Protein AF-A0A563EPG6-F1 (afdb_monomer)

Organism: NCBI:txid2591470

Nearest PDB structures (foldseek):
  6cgd-assembly3_C  TM=4.574E-01  e=4.274E+00  Staphylococcus aureus
  4ork-assembly4_D  TM=3.784E-01  e=2.274E+00  Staphylococcus aureus

Radius of gyration: 18.41 Å; Cα contacts (8 Å, |Δi|>4): 331; chains: 1; bounding box: 71×32×42 Å

Solvent-accessible surface area (backbone atoms only — not comparable to full-atom values): 8732 Å² total; per-residue (Å²): 138,83,88,82,88,82,84,80,84,80,85,80,86,81,83,83,84,84,88,85,86,88,93,75,75,91,65,79,81,72,48,69,50,76,49,69,48,98,81,58,33,37,38,35,41,33,74,85,72,37,39,39,36,43,22,47,58,91,32,71,70,12,66,45,73,76,55,55,46,45,17,41,29,36,11,57,26,51,67,49,27,44,34,27,40,36,35,43,54,90,68,95,55,67,44,50,77,50,77,97,37,92,87,56,69,48,56,34,12,10,40,38,31,5,66,78,24,66,35,63,24,42,8,55,23,59,82,56,32,69,62,66,50,72,62,42,54,50,54,34,74,39,51,68,56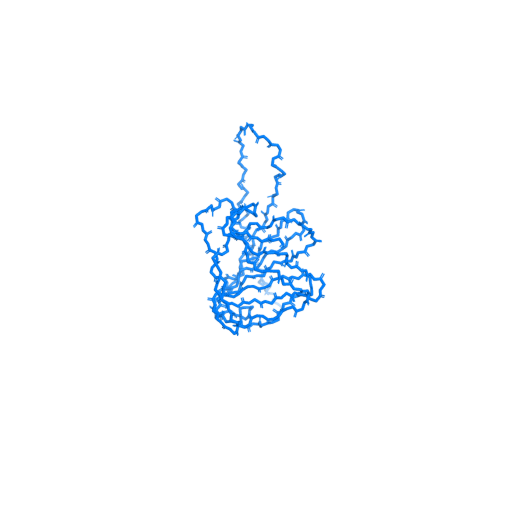,80,42,62,31,20,9,30,51

Foldseek 3Di:
DDDDDDDDDDDDDDDDDDDDDDDDDPPPPFDWDWDADPQGWIWIATPVRKIKIKHFFPDPVQVPQDAAQQKKWFALAFQSGGIIIIIRHPDPFKFFSDPPCFPDWRWGFWMFAHQNDWWCFFALGGRRDHDTDHIGDHGDTGRGDTDGGGITD

Structure (mmCIF, N/CA/C/O backbone):
data_AF-A0A563EPG6-F1
#
_entry.id   AF-A0A563EPG6-F1
#
loop_
_atom_site.group_PDB
_atom_site.id
_atom_site.type_symbol
_atom_site.label_atom_id
_atom_site.label_alt_id
_atom_site.label_comp_id
_atom_site.label_asym_id
_atom_site.label_entity_id
_atom_site.label_seq_id
_atom_site.pdbx_PDB_ins_code
_atom_site.Cartn_x
_atom_site.Cartn_y
_atom_site.Cartn_z
_atom_site.occupancy
_atom_site.B_iso_or_equiv
_atom_site.auth_seq_id
_atom_site.auth_comp_id
_atom_site.auth_asym_id
_atom_site.auth_atom_id
_atom_site.pdbx_PDB_model_num
ATOM 1 N N . MET A 1 1 ? -55.889 -7.614 -10.926 1.00 47.78 1 MET A N 1
ATOM 2 C CA . MET A 1 1 ? -54.883 -7.332 -11.982 1.00 47.78 1 MET A CA 1
ATOM 3 C C . MET A 1 1 ? -55.134 -5.902 -12.448 1.00 47.78 1 MET A C 1
ATOM 5 O O . MET A 1 1 ? -56.253 -5.679 -12.892 1.00 47.78 1 MET A O 1
ATOM 9 N N . PRO A 1 2 ? -54.252 -4.919 -12.163 1.00 37.66 2 PRO A N 1
ATOM 10 C CA . PRO A 1 2 ? -52.946 -4.697 -12.831 1.00 37.66 2 PRO A CA 1
ATOM 11 C C . PRO A 1 2 ? -51.778 -4.520 -11.819 1.00 37.66 2 PRO A C 1
ATOM 13 O O . PRO A 1 2 ? -52.006 -4.125 -10.685 1.00 37.66 2 PRO A O 1
ATOM 16 N N . LYS A 1 3 ? -50.570 -5.059 -12.063 1.00 45.62 3 LYS A N 1
ATOM 17 C CA . LYS A 1 3 ? -49.395 -4.479 -12.767 1.00 45.62 3 LYS A CA 1
ATOM 18 C C . LYS A 1 3 ? -48.937 -3.119 -12.229 1.00 45.62 3 LYS A C 1
ATOM 20 O O . LYS A 1 3 ? -49.603 -2.159 -12.560 1.00 45.62 3 LYS A O 1
ATOM 25 N N . TYR A 1 4 ? -47.761 -3.053 -11.584 1.00 37.97 4 TYR A N 1
ATOM 26 C CA . TYR A 1 4 ? -46.735 -2.021 -11.843 1.00 37.97 4 TYR A CA 1
ATOM 27 C C . TYR A 1 4 ? -45.326 -2.529 -11.480 1.00 37.97 4 TYR A C 1
ATOM 29 O O . TYR A 1 4 ? -44.947 -2.609 -10.315 1.00 37.97 4 TYR A O 1
ATOM 37 N N . LEU A 1 5 ? -44.563 -2.869 -12.526 1.00 40.38 5 LEU A N 1
ATOM 38 C CA . LEU A 1 5 ? -43.099 -2.905 -12.540 1.00 40.38 5 LEU A CA 1
ATOM 39 C C . LEU A 1 5 ? -42.580 -1.489 -12.235 1.00 40.38 5 LEU A C 1
ATOM 41 O O . LEU A 1 5 ? -42.985 -0.542 -12.909 1.00 40.38 5 LEU A O 1
ATOM 45 N N . ARG A 1 6 ? -41.642 -1.344 -11.297 1.00 38.69 6 ARG A N 1
ATOM 46 C CA . ARG A 1 6 ? -40.772 -0.162 -11.226 1.00 38.69 6 ARG A CA 1
ATOM 47 C C . ARG A 1 6 ? -39.399 -0.545 -11.765 1.00 38.69 6 ARG A C 1
ATOM 49 O O . ARG A 1 6 ? -38.627 -1.208 -11.083 1.00 38.69 6 ARG A O 1
ATOM 56 N N . ALA A 1 7 ? -39.132 -0.144 -13.003 1.00 38.00 7 ALA A N 1
ATOM 57 C CA . ALA A 1 7 ? -37.790 -0.111 -13.561 1.00 38.00 7 ALA A CA 1
ATOM 58 C C . ALA A 1 7 ? -37.061 1.111 -12.984 1.00 38.00 7 ALA A C 1
ATOM 60 O O . ALA A 1 7 ? -37.538 2.237 -13.121 1.00 38.00 7 ALA A O 1
ATOM 61 N N . VAL A 1 8 ? -35.927 0.887 -12.322 1.00 37.34 8 VAL A N 1
ATOM 62 C CA . VAL A 1 8 ? -34.999 1.949 -11.923 1.00 37.34 8 VAL A CA 1
ATOM 63 C C . VAL A 1 8 ? -33.950 2.053 -13.025 1.00 37.34 8 VAL A C 1
ATOM 65 O O . VAL A 1 8 ? -33.129 1.157 -13.200 1.00 37.34 8 VAL A O 1
ATOM 68 N N . LEU A 1 9 ? -34.025 3.131 -13.803 1.00 35.94 9 LEU A N 1
ATOM 69 C CA . LEU A 1 9 ? -32.980 3.549 -14.734 1.00 35.94 9 LEU A CA 1
ATOM 70 C C . LEU A 1 9 ? -31.807 4.109 -13.920 1.00 35.94 9 LEU A C 1
ATOM 72 O O . LEU A 1 9 ? -31.941 5.156 -13.292 1.00 35.94 9 LEU A O 1
ATOM 76 N N . VAL A 1 10 ? -30.663 3.426 -13.944 1.00 37.31 10 VAL A N 1
ATOM 77 C CA . VAL A 1 10 ? -29.384 3.988 -13.492 1.00 37.31 10 VAL A CA 1
ATOM 78 C C . VAL A 1 10 ? -28.635 4.445 -14.738 1.00 37.31 10 VAL A C 1
ATOM 80 O O . VAL A 1 10 ? -28.144 3.630 -15.514 1.00 37.31 10 VAL A O 1
ATOM 83 N N . ALA A 1 11 ? -28.595 5.757 -14.959 1.00 36.28 11 ALA A N 1
ATOM 84 C CA . ALA A 1 11 ? -27.756 6.364 -15.982 1.00 36.28 11 ALA A CA 1
ATOM 85 C C . ALA A 1 11 ? -26.328 6.490 -15.428 1.00 36.28 11 ALA A C 1
ATOM 87 O O . ALA A 1 11 ? -26.071 7.320 -14.559 1.00 36.28 11 ALA A O 1
ATOM 88 N N . ALA A 1 12 ? -25.407 5.654 -15.907 1.00 38.97 12 ALA A N 1
ATOM 89 C CA . ALA A 1 12 ? -23.980 5.820 -15.658 1.00 38.97 12 ALA A CA 1
ATOM 90 C C . ALA A 1 12 ? -23.407 6.791 -16.701 1.00 38.97 12 ALA A C 1
ATOM 92 O O . ALA A 1 12 ? -23.413 6.505 -17.898 1.00 38.97 12 ALA A O 1
ATOM 93 N N . ALA A 1 13 ? -22.940 7.956 -16.254 1.00 34.34 13 ALA A N 1
ATOM 94 C CA . ALA A 1 13 ? -22.193 8.877 -17.099 1.00 34.34 13 ALA A CA 1
ATOM 95 C C . ALA A 1 13 ? -20.749 8.367 -17.229 1.00 34.34 13 ALA A C 1
ATOM 97 O O . ALA A 1 13 ? -19.972 8.437 -16.280 1.00 34.34 13 ALA A O 1
ATOM 98 N N . VAL A 1 14 ? -20.401 7.836 -18.401 1.00 36.84 14 VAL A N 1
ATOM 99 C CA . VAL A 1 14 ? -19.028 7.449 -18.747 1.00 36.84 14 VAL A CA 1
ATOM 100 C C . VAL A 1 14 ? -18.310 8.694 -19.267 1.00 36.84 14 VAL A C 1
ATOM 102 O O . VAL A 1 14 ? -18.569 9.148 -20.380 1.00 36.84 14 VAL A O 1
ATOM 105 N N . ALA A 1 15 ? -17.426 9.278 -18.460 1.00 34.44 15 ALA A N 1
ATOM 106 C CA . ALA A 1 15 ? -16.558 10.365 -18.903 1.00 34.44 15 ALA A CA 1
ATOM 107 C C . ALA A 1 15 ? -15.269 9.775 -19.499 1.00 34.44 15 ALA A C 1
ATOM 109 O O . ALA A 1 15 ? -14.346 9.417 -18.773 1.00 34.44 15 ALA A O 1
ATOM 110 N N . VAL A 1 16 ? -15.212 9.659 -20.829 1.00 36.72 16 VAL A N 1
ATOM 111 C CA . VAL A 1 16 ? -13.997 9.266 -21.559 1.00 36.72 16 VAL A CA 1
ATOM 112 C C . VAL A 1 16 ? -13.159 10.519 -21.811 1.00 36.72 16 VAL A C 1
ATOM 114 O O . VAL A 1 16 ? -13.518 11.352 -22.640 1.00 36.72 16 VAL A O 1
ATOM 117 N N . ALA A 1 17 ? -12.044 10.670 -21.100 1.00 38.00 17 ALA A N 1
ATOM 118 C CA . ALA A 1 17 ? -11.078 11.733 -21.364 1.00 38.00 17 ALA A CA 1
ATOM 119 C C . ALA A 1 17 ? -9.975 11.216 -22.303 1.00 38.00 17 ALA A C 1
ATOM 121 O O . ALA A 1 17 ? -9.067 10.506 -21.878 1.00 38.00 17 ALA A O 1
ATOM 122 N N . THR A 1 18 ? -10.042 11.569 -23.589 1.00 40.66 18 THR A N 1
ATOM 123 C CA . THR A 1 18 ? -8.949 11.349 -24.552 1.00 40.66 18 THR A CA 1
ATOM 124 C C . THR A 1 18 ? -7.977 12.525 -24.518 1.00 40.66 18 THR A C 1
ATOM 126 O O . THR A 1 18 ? -8.350 13.641 -24.878 1.00 40.66 18 THR A O 1
ATOM 129 N N . ILE A 1 19 ? -6.726 12.284 -24.121 1.00 51.72 19 ILE A N 1
ATOM 130 C CA . ILE A 1 19 ? -5.639 13.267 -24.216 1.00 51.72 19 ILE A CA 1
ATOM 131 C C . ILE A 1 19 ? -4.827 12.956 -25.478 1.00 51.72 19 ILE A C 1
ATOM 133 O O . ILE A 1 19 ? -4.198 11.905 -25.571 1.00 51.72 19 ILE A O 1
ATOM 137 N N . THR A 1 20 ? -4.828 13.871 -26.448 1.00 50.78 20 THR A N 1
ATOM 138 C CA . THR A 1 20 ? -3.954 13.826 -27.631 1.00 50.78 20 THR A CA 1
ATOM 139 C C . THR A 1 20 ? -2.922 14.946 -27.568 1.00 50.78 20 THR A C 1
ATOM 141 O O . THR A 1 20 ? -3.307 16.115 -27.556 1.00 50.78 20 THR A O 1
ATOM 144 N N . GLY A 1 21 ? -1.626 14.609 -27.613 1.00 36.94 21 GLY A N 1
ATOM 145 C CA . GLY A 1 21 ? -0.589 15.572 -27.999 1.00 36.94 21 GLY A CA 1
ATOM 146 C C . GLY A 1 21 ? 0.843 15.302 -27.517 1.00 36.94 21 GLY A C 1
ATOM 147 O O . GLY A 1 21 ? 1.135 15.469 -26.342 1.00 36.94 21 GLY A O 1
ATOM 148 N N . ALA A 1 22 ? 1.720 15.063 -28.502 1.00 34.06 22 ALA A N 1
ATOM 149 C CA . ALA A 1 22 ? 3.178 15.269 -28.548 1.00 34.06 22 ALA A CA 1
ATOM 150 C C . ALA A 1 22 ? 4.141 14.178 -28.015 1.00 34.06 22 ALA A C 1
ATOM 152 O O . ALA A 1 22 ? 4.004 13.607 -26.941 1.00 34.06 22 ALA A O 1
ATOM 153 N N . THR A 1 23 ? 5.145 13.917 -28.856 1.00 55.25 23 THR A N 1
ATOM 154 C CA . THR A 1 23 ? 6.106 12.808 -28.900 1.00 55.25 23 THR A CA 1
ATOM 155 C C . THR A 1 23 ? 7.280 12.927 -27.919 1.00 55.25 23 THR A C 1
ATOM 157 O O . THR A 1 23 ? 8.024 13.901 -28.005 1.00 55.25 23 THR A O 1
ATOM 160 N N . ALA A 1 24 ? 7.529 11.893 -27.102 1.00 36.25 24 ALA A N 1
ATOM 161 C CA . ALA A 1 24 ? 8.847 11.515 -26.562 1.00 36.25 24 ALA A CA 1
ATOM 162 C C . ALA A 1 24 ? 8.752 10.165 -25.820 1.00 36.25 24 ALA A C 1
ATOM 164 O O . ALA A 1 24 ? 8.016 10.079 -24.846 1.00 36.25 24 ALA A O 1
ATOM 165 N N . ALA A 1 25 ? 9.531 9.166 -26.267 1.00 36.41 25 ALA A N 1
ATOM 166 C CA . ALA A 1 25 ? 9.600 7.781 -25.773 1.00 36.41 25 ALA A CA 1
ATOM 167 C C . ALA A 1 25 ? 8.252 7.027 -25.776 1.00 36.41 25 ALA A C 1
ATOM 169 O O . ALA A 1 25 ? 7.229 7.535 -25.335 1.00 36.41 25 ALA A O 1
ATOM 170 N N . GLN A 1 26 ? 8.233 5.785 -26.265 1.00 34.94 26 GLN A N 1
ATOM 171 C CA . GLN A 1 26 ? 7.112 4.877 -26.003 1.00 34.94 26 GLN A CA 1
ATOM 172 C C . GLN A 1 26 ? 7.097 4.574 -24.498 1.00 34.94 26 GLN A C 1
ATOM 174 O O . GLN A 1 26 ? 7.646 3.579 -24.040 1.00 34.94 26 GLN A O 1
ATOM 179 N N . ALA A 1 27 ? 6.526 5.483 -23.710 1.00 40.56 27 ALA A N 1
ATOM 180 C CA . ALA A 1 27 ? 5.882 5.099 -22.477 1.00 40.56 27 ALA A CA 1
ATOM 181 C C . ALA A 1 27 ? 4.721 4.219 -22.924 1.00 40.56 27 ALA A C 1
ATOM 183 O O . ALA A 1 27 ? 3.830 4.697 -23.628 1.00 40.56 27 ALA A O 1
ATOM 184 N N . ASP A 1 28 ? 4.793 2.932 -22.600 1.00 42.53 28 ASP A N 1
ATOM 185 C CA . ASP A 1 28 ? 3.645 2.046 -22.709 1.00 42.53 28 ASP A CA 1
ATOM 186 C C . ASP A 1 28 ? 2.470 2.787 -22.069 1.00 42.53 28 ASP A C 1
ATOM 188 O O . ASP A 1 28 ? 2.520 3.149 -20.887 1.00 42.53 28 ASP A O 1
ATOM 192 N N . VAL A 1 29 ? 1.477 3.158 -22.878 1.00 51.22 29 VAL A N 1
ATOM 193 C CA . VAL A 1 29 ? 0.331 3.915 -22.383 1.00 51.22 29 VAL A CA 1
ATOM 194 C C . VAL A 1 29 ? -0.510 2.911 -21.621 1.00 51.22 29 VAL A C 1
ATOM 196 O O . VAL A 1 29 ? -1.418 2.295 -22.173 1.00 51.22 29 VAL A O 1
ATOM 199 N N . VAL A 1 30 ? -0.175 2.717 -20.348 1.00 63.97 30 VAL A N 1
ATOM 200 C CA . VAL A 1 30 ? -0.992 1.921 -19.444 1.00 63.97 30 VAL A CA 1
ATOM 201 C C . VAL A 1 30 ? -2.271 2.712 -19.216 1.00 63.97 30 VAL A C 1
ATOM 203 O O . VAL A 1 30 ? -2.328 3.631 -18.399 1.00 63.97 30 VAL A O 1
ATOM 206 N N . THR A 1 31 ? -3.299 2.387 -19.992 1.00 77.81 31 THR A N 1
ATOM 207 C CA . THR A 1 31 ? -4.653 2.873 -19.742 1.00 77.81 31 THR A CA 1
ATOM 208 C C . THR A 1 31 ? -5.183 2.238 -18.463 1.00 77.81 31 THR A C 1
ATOM 210 O O . THR A 1 31 ? -4.791 1.125 -18.095 1.00 77.81 31 THR A O 1
ATOM 213 N N . SER A 1 32 ? -6.059 2.959 -17.772 1.00 85.44 32 SER A N 1
ATOM 214 C CA . SER A 1 32 ? -6.650 2.518 -16.515 1.00 85.44 32 SER A CA 1
ATOM 215 C C . SER A 1 32 ? -8.103 2.946 -16.418 1.00 85.44 32 SER A C 1
ATOM 217 O O . SER A 1 32 ? -8.447 4.057 -16.824 1.00 85.44 32 SER A O 1
ATOM 219 N N . GLU A 1 33 ? -8.925 2.099 -15.818 1.00 90.19 33 GLU A N 1
ATOM 220 C CA . GLU A 1 33 ? -10.317 2.377 -15.488 1.00 90.19 33 GLU A CA 1
ATOM 221 C C . GLU A 1 33 ? -10.478 2.368 -13.969 1.00 90.19 33 GLU A C 1
ATOM 223 O O . GLU A 1 33 ? -10.033 1.429 -13.307 1.00 90.19 33 GLU A O 1
ATOM 228 N N . SER A 1 34 ? -11.102 3.409 -13.415 1.00 92.69 34 SER A N 1
ATOM 229 C CA . SER A 1 34 ? -11.343 3.527 -11.977 1.00 92.69 34 SER A CA 1
ATOM 230 C C . SER A 1 34 ? -12.835 3.524 -11.671 1.00 92.69 34 SER A C 1
ATOM 232 O O . SER A 1 34 ? -13.607 4.257 -12.287 1.00 92.69 34 SER A O 1
ATOM 234 N N . VAL A 1 35 ? -13.225 2.745 -10.666 1.00 95.00 35 VAL A N 1
ATOM 235 C CA . VAL A 1 35 ? -14.579 2.706 -10.110 1.00 95.00 35 VAL A CA 1
ATOM 236 C C . VAL A 1 35 ? -14.501 3.034 -8.625 1.00 95.00 35 VAL A C 1
ATOM 238 O O . VAL A 1 35 ? -13.679 2.468 -7.906 1.00 95.00 35 VAL A O 1
ATOM 241 N N . THR A 1 36 ? -15.378 3.921 -8.159 1.00 95.69 36 THR A N 1
ATOM 242 C CA . THR A 1 36 ? -15.525 4.232 -6.734 1.00 95.69 36 THR A CA 1
ATOM 243 C C . THR A 1 36 ? -16.809 3.602 -6.215 1.00 95.69 36 THR A C 1
ATOM 245 O O . THR A 1 36 ? -17.887 3.847 -6.761 1.00 95.69 36 THR A O 1
ATOM 248 N N . THR A 1 37 ? -16.709 2.774 -5.177 1.00 94.81 37 THR A N 1
ATOM 249 C CA . THR A 1 37 ? -17.881 2.167 -4.532 1.00 94.81 37 THR A CA 1
ATOM 250 C C . THR A 1 37 ? -18.668 3.210 -3.732 1.00 94.81 37 THR A C 1
ATOM 252 O O . THR A 1 37 ? -18.178 4.304 -3.451 1.00 94.81 37 THR A O 1
ATOM 255 N N . ALA A 1 38 ? -19.887 2.865 -3.308 1.00 90.94 38 ALA A N 1
ATOM 256 C CA . ALA A 1 38 ? -20.684 3.727 -2.429 1.00 90.94 38 ALA A CA 1
ATOM 257 C C . ALA A 1 38 ? -19.996 4.015 -1.077 1.00 90.94 38 ALA A C 1
ATOM 259 O O . ALA A 1 38 ? -20.265 5.040 -0.458 1.00 90.94 38 ALA A O 1
ATOM 260 N N . GLU A 1 39 ? -19.090 3.134 -0.644 1.00 91.38 39 GLU A N 1
ATOM 261 C CA . GLU A 1 39 ? -18.309 3.270 0.592 1.00 91.38 39 GLU A CA 1
ATOM 262 C C . GLU A 1 39 ? 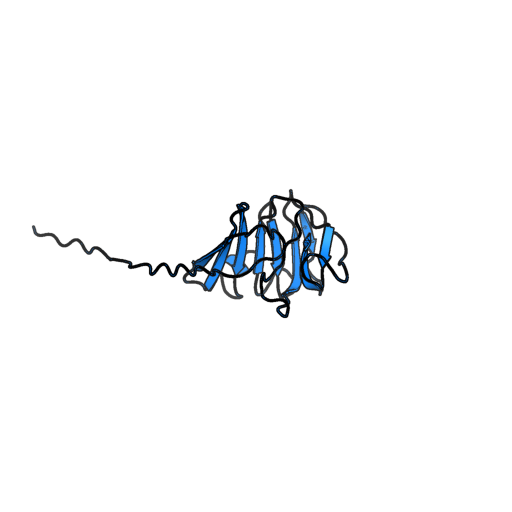-17.021 4.092 0.399 1.00 91.38 39 GLU A C 1
ATOM 264 O O . GLU A 1 39 ? -16.277 4.322 1.348 1.00 91.38 39 GLU A O 1
ATOM 269 N N . GLY A 1 40 ? -16.747 4.559 -0.825 1.00 93.69 40 GLY A N 1
ATOM 270 C CA . GLY A 1 40 ? -15.573 5.375 -1.137 1.00 93.69 40 GLY A CA 1
ATOM 271 C C . GLY A 1 40 ? -14.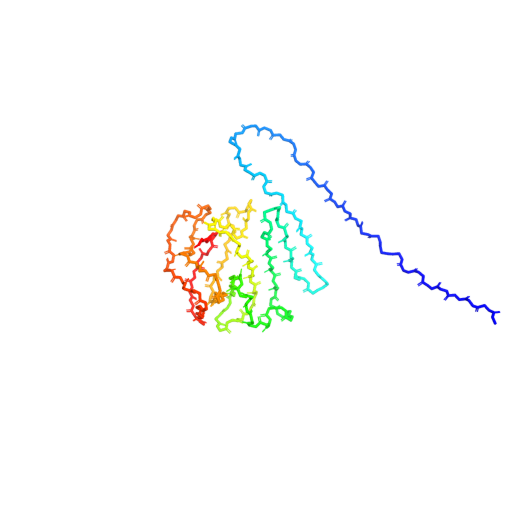306 4.578 -1.449 1.00 93.69 40 GLY A C 1
ATOM 272 O O . GLY A 1 40 ? -13.238 5.177 -1.565 1.00 93.69 40 GLY A O 1
ATOM 273 N N . VAL A 1 41 ? -14.401 3.254 -1.615 1.00 95.94 41 VAL A N 1
ATOM 274 C CA . VAL A 1 41 ? -13.277 2.425 -2.071 1.00 95.94 41 VAL A CA 1
ATOM 275 C C . VAL A 1 41 ? -13.039 2.682 -3.551 1.00 95.94 41 VAL A C 1
ATOM 277 O O . VAL A 1 41 ? -13.948 2.510 -4.363 1.00 95.94 41 VAL A O 1
ATOM 280 N N . VAL A 1 42 ? -11.818 3.070 -3.908 1.00 96.38 42 VAL A N 1
ATOM 281 C CA . VAL A 1 42 ? -11.415 3.303 -5.297 1.00 96.38 42 VAL A CA 1
ATOM 282 C C . VAL A 1 42 ? -10.703 2.063 -5.812 1.00 96.38 42 VAL A C 1
ATOM 284 O O . VAL A 1 42 ? -9.636 1.703 -5.317 1.00 96.38 42 VAL A O 1
ATOM 287 N N . VAL A 1 43 ? -11.276 1.417 -6.820 1.00 95.19 43 VAL A N 1
ATOM 288 C CA . VAL A 1 43 ? -10.680 0.274 -7.514 1.00 95.19 43 VAL A CA 1
ATOM 289 C C . VAL A 1 43 ? -10.209 0.746 -8.877 1.00 95.19 43 VAL A C 1
ATOM 291 O O . VAL A 1 43 ? -11.022 1.229 -9.658 1.00 95.19 43 VAL A O 1
ATOM 294 N N . THR A 1 44 ? -8.920 0.605 -9.174 1.00 93.06 44 THR A N 1
ATOM 295 C CA . THR A 1 44 ? -8.371 0.932 -10.496 1.00 93.06 44 THR A CA 1
ATOM 296 C C . THR A 1 44 ? -7.839 -0.323 -11.160 1.00 93.06 44 THR A C 1
ATOM 298 O O . THR A 1 44 ? -6.979 -1.000 -10.603 1.00 93.06 44 THR A O 1
ATOM 301 N N . THR A 1 45 ? -8.346 -0.624 -12.351 1.00 92.12 45 THR A N 1
ATOM 302 C CA . THR A 1 45 ? -7.875 -1.727 -13.191 1.00 92.12 45 THR A CA 1
ATOM 303 C C . THR A 1 45 ? -7.048 -1.154 -14.324 1.00 92.12 45 THR A C 1
ATOM 305 O O . THR A 1 45 ? -7.505 -0.278 -15.056 1.00 92.12 45 THR A O 1
ATOM 308 N N . TYR A 1 46 ? -5.826 -1.639 -14.459 1.00 88.75 46 TYR A N 1
ATOM 309 C CA . TYR A 1 46 ? -4.884 -1.212 -15.479 1.00 88.75 46 TYR A CA 1
ATOM 310 C C . TYR A 1 46 ? -4.898 -2.205 -16.641 1.00 88.75 46 TYR A C 1
ATOM 312 O O . TYR A 1 46 ? -5.178 -3.390 -16.467 1.00 88.75 46 TYR A O 1
ATOM 320 N N . SER A 1 47 ? -4.581 -1.726 -17.840 1.00 87.88 47 SER A N 1
ATOM 321 C CA . SER A 1 47 ? -4.551 -2.534 -19.072 1.00 87.88 47 SER A CA 1
ATOM 322 C C . SER A 1 47 ? -3.592 -3.726 -19.022 1.00 87.88 47 SER A C 1
ATOM 324 O O . SER A 1 47 ? -3.802 -4.701 -19.736 1.00 87.88 47 SER A O 1
ATOM 326 N N . ASN A 1 48 ? -2.582 -3.687 -18.151 1.00 84.12 48 ASN A N 1
ATOM 327 C CA . ASN A 1 48 ? -1.680 -4.809 -17.886 1.00 84.12 48 ASN A CA 1
ATOM 328 C C . ASN A 1 48 ? -2.247 -5.839 -16.884 1.00 84.12 48 ASN A C 1
ATOM 330 O O . ASN A 1 48 ? -1.536 -6.746 -16.470 1.00 84.12 48 ASN A O 1
ATOM 334 N N . GLY A 1 49 ? -3.509 -5.703 -16.467 1.00 87.31 49 GLY A N 1
ATOM 335 C CA . GLY A 1 49 ? -4.177 -6.618 -15.541 1.00 87.31 49 GLY A CA 1
ATOM 336 C C . GLY A 1 49 ? -3.908 -6.342 -14.060 1.00 87.31 49 GLY A C 1
ATOM 337 O O . GLY A 1 49 ? -4.514 -6.995 -13.210 1.00 87.31 49 GLY A O 1
ATOM 338 N N . VAL A 1 50 ? -3.055 -5.366 -13.726 1.00 89.25 50 VAL A N 1
ATOM 339 C CA . VAL A 1 50 ? -2.882 -4.923 -12.338 1.00 89.25 50 VAL A CA 1
ATOM 340 C C . VAL A 1 50 ? -4.174 -4.273 -11.851 1.00 89.25 50 VAL A C 1
ATOM 342 O O . VAL A 1 50 ? -4.799 -3.480 -12.551 1.00 89.25 50 VAL A O 1
ATOM 345 N N . VAL A 1 51 ? -4.561 -4.589 -10.622 1.00 92.31 51 VAL A N 1
ATOM 346 C CA . VAL A 1 51 ? -5.675 -3.981 -9.908 1.00 92.31 51 VAL A CA 1
ATOM 347 C C . VAL A 1 51 ? -5.137 -3.340 -8.641 1.00 92.31 51 VAL A C 1
ATOM 349 O O . VAL A 1 51 ? -4.493 -4.000 -7.823 1.00 92.31 51 VAL A O 1
ATOM 352 N N . THR A 1 52 ? -5.428 -2.057 -8.454 1.00 94.00 52 THR A N 1
ATOM 353 C CA . THR A 1 52 ? -5.211 -1.367 -7.183 1.00 94.00 52 THR A CA 1
ATOM 354 C C . THR A 1 52 ? -6.533 -1.099 -6.488 1.00 94.00 52 THR A C 1
ATOM 356 O O . THR A 1 52 ? -7.570 -0.914 -7.128 1.00 94.00 52 THR A O 1
ATOM 359 N N . ARG A 1 53 ? -6.504 -1.101 -5.158 1.00 96.19 53 ARG A N 1
ATOM 360 C CA . ARG A 1 53 ? -7.647 -0.779 -4.304 1.00 96.19 53 ARG A CA 1
ATOM 361 C C . ARG A 1 53 ? -7.196 0.167 -3.204 1.00 96.19 53 ARG A C 1
ATOM 363 O O . ARG A 1 53 ? -6.328 -0.187 -2.410 1.00 96.19 53 ARG A O 1
ATOM 370 N N . GLU A 1 54 ? -7.787 1.350 -3.154 1.00 96.50 54 GLU A N 1
ATOM 371 C CA . GLU A 1 54 ? -7.630 2.310 -2.060 1.00 96.50 54 GLU A CA 1
ATOM 372 C C . GLU A 1 54 ? -8.921 2.329 -1.246 1.00 96.50 54 GLU A C 1
ATOM 374 O O . GLU A 1 54 ? -9.951 2.803 -1.721 1.00 96.50 54 GLU A O 1
ATOM 379 N N . ALA A 1 55 ? -8.868 1.790 -0.030 1.00 97.75 55 ALA A N 1
ATOM 380 C CA . ALA A 1 55 ? -9.991 1.756 0.893 1.00 97.75 55 ALA A CA 1
ATOM 381 C C . ALA A 1 55 ? -9.740 2.743 2.045 1.00 97.75 55 ALA A C 1
ATOM 383 O O . ALA A 1 55 ? -8.749 2.582 2.769 1.00 97.75 55 ALA A O 1
ATOM 384 N N . PRO A 1 56 ? -10.592 3.769 2.225 1.00 97.88 56 PRO A N 1
ATOM 385 C CA . PRO A 1 56 ? -10.435 4.721 3.316 1.00 97.88 56 PRO A CA 1
ATOM 386 C C . PRO A 1 56 ? -10.731 4.076 4.673 1.00 97.88 56 PRO A C 1
ATOM 388 O O . PRO A 1 56 ? -11.515 3.126 4.779 1.00 97.88 56 PRO A O 1
ATOM 391 N N . GLU A 1 57 ? -10.109 4.607 5.725 1.00 97.06 57 GLU A N 1
ATOM 392 C CA . GLU A 1 57 ? -10.402 4.225 7.107 1.00 97.06 57 GLU A CA 1
ATOM 393 C C . GLU A 1 57 ? -11.911 4.284 7.402 1.00 97.06 57 GLU A C 1
ATOM 395 O O . GLU A 1 57 ? -12.600 5.234 7.036 1.00 97.06 57 GLU A O 1
ATOM 400 N N . GLY A 1 58 ? -12.422 3.250 8.078 1.00 95.69 58 GLY A N 1
ATOM 401 C CA . GLY A 1 58 ? -13.844 3.108 8.411 1.00 95.69 58 GLY A CA 1
ATOM 402 C C . GLY A 1 58 ? -14.647 2.228 7.448 1.00 95.69 58 GLY A C 1
ATOM 403 O O . GLY A 1 58 ? -15.763 1.847 7.791 1.00 95.69 58 GLY A O 1
ATOM 404 N N . THR A 1 59 ? -14.085 1.852 6.295 1.00 97.50 59 THR A N 1
ATOM 405 C CA . THR A 1 59 ? -14.700 0.880 5.367 1.00 97.50 59 THR A CA 1
ATOM 406 C C . THR A 1 59 ? -14.446 -0.567 5.784 1.00 97.50 59 THR A C 1
ATOM 408 O O . THR A 1 59 ? -13.488 -0.863 6.513 1.00 97.50 59 THR A O 1
ATOM 411 N N . ALA A 1 60 ? -15.281 -1.489 5.295 1.00 96.12 60 ALA A N 1
ATOM 412 C CA . ALA A 1 60 ? -15.087 -2.919 5.521 1.00 96.12 60 ALA A CA 1
ATOM 413 C C . ALA A 1 60 ? -13.764 -3.411 4.909 1.00 96.12 60 ALA A C 1
ATOM 415 O O . ALA A 1 60 ? -13.026 -4.152 5.562 1.00 96.12 60 ALA A O 1
ATOM 416 N N . GLU A 1 61 ? -13.406 -2.948 3.706 1.00 95.06 61 GLU A N 1
ATOM 417 C CA . GLU A 1 61 ? -12.137 -3.300 3.062 1.00 95.06 61 GLU A CA 1
ATOM 418 C C . GLU A 1 61 ? -10.909 -2.813 3.840 1.00 95.06 61 GLU A C 1
ATOM 420 O O . GLU A 1 61 ? -9.911 -3.534 3.904 1.00 95.06 61 GLU A O 1
ATOM 425 N N . ALA A 1 62 ? -10.956 -1.618 4.441 1.00 96.25 62 ALA A N 1
ATOM 426 C CA . ALA A 1 62 ? -9.853 -1.117 5.262 1.00 96.25 62 ALA A CA 1
ATOM 427 C C . ALA A 1 62 ? -9.715 -1.887 6.587 1.00 96.25 62 ALA A C 1
ATOM 429 O O . ALA A 1 62 ? -8.593 -2.127 7.044 1.00 96.25 62 ALA A O 1
ATOM 430 N N . ALA A 1 63 ? -10.840 -2.299 7.184 1.00 94.88 63 ALA A N 1
ATOM 431 C CA . ALA A 1 63 ? -10.873 -3.110 8.402 1.00 94.88 63 ALA A CA 1
ATOM 432 C C . ALA A 1 63 ? -10.422 -4.562 8.165 1.00 94.88 63 ALA A C 1
ATOM 434 O O . ALA A 1 63 ? -9.887 -5.203 9.077 1.00 94.88 63 ALA A O 1
ATOM 435 N N . ASP A 1 64 ? -10.605 -5.086 6.950 1.00 95.62 64 ASP A N 1
ATOM 436 C CA . ASP A 1 64 ? -10.115 -6.407 6.586 1.00 95.62 64 ASP A CA 1
ATOM 437 C C . ASP A 1 64 ? -8.583 -6.422 6.476 1.00 95.62 64 ASP A C 1
ATOM 439 O O . ASP A 1 64 ? -7.965 -5.951 5.513 1.00 95.62 64 ASP A O 1
ATOM 443 N N . THR A 1 65 ? -7.955 -7.044 7.473 1.00 94.19 65 THR A N 1
ATOM 444 C CA . THR A 1 65 ? -6.500 -7.217 7.508 1.00 94.19 65 THR A CA 1
ATOM 445 C C . THR A 1 65 ? -6.000 -8.311 6.559 1.00 94.19 65 THR A C 1
ATOM 447 O O . THR A 1 65 ? -4.791 -8.570 6.526 1.00 94.19 65 THR A O 1
ATOM 450 N N . SER A 1 66 ? -6.875 -9.002 5.828 1.00 93.88 66 SER A N 1
ATOM 451 C CA . SER A 1 66 ? -6.465 -9.959 4.806 1.00 93.88 66 SER A CA 1
ATOM 452 C C . SER A 1 66 ? -5.702 -9.260 3.674 1.00 93.88 66 SER A C 1
ATOM 454 O O . SER A 1 66 ? -5.836 -8.057 3.429 1.00 93.88 66 SER A O 1
ATOM 456 N N . CYS A 1 67 ? -4.828 -10.021 3.023 1.00 93.81 67 CYS A N 1
ATOM 457 C CA . CYS A 1 67 ? -4.141 -9.589 1.819 1.00 93.81 67 CYS A CA 1
ATOM 458 C C . CYS A 1 67 ? -4.117 -10.761 0.851 1.00 93.81 67 CYS A C 1
ATOM 460 O O . CYS A 1 67 ? -3.704 -11.863 1.233 1.00 93.81 67 CYS A O 1
ATOM 462 N N . THR A 1 68 ? -4.590 -10.532 -0.369 1.00 91.00 68 THR A N 1
ATOM 463 C CA . THR A 1 68 ? -4.711 -11.574 -1.387 1.00 91.00 68 THR A CA 1
ATOM 464 C C . THR A 1 68 ? -3.353 -12.235 -1.658 1.00 91.00 68 THR A C 1
ATOM 466 O O . THR A 1 68 ? -2.307 -11.593 -1.569 1.00 91.00 68 THR A O 1
ATOM 469 N N . GLY A 1 69 ? -3.343 -13.531 -2.001 1.00 89.75 69 GLY A N 1
ATOM 470 C CA . GLY A 1 69 ? -2.107 -14.303 -2.211 1.00 89.75 69 GLY A CA 1
ATOM 471 C C . GLY A 1 69 ? -1.136 -13.683 -3.225 1.00 89.75 69 GLY A C 1
ATOM 472 O O . GLY A 1 69 ? 0.073 -13.742 -3.013 1.00 89.75 69 GLY A O 1
ATOM 473 N N . HIS A 1 70 ? -1.671 -13.020 -4.254 1.00 90.88 70 HIS A N 1
ATOM 474 C CA . HIS A 1 70 ? -0.920 -12.326 -5.305 1.00 90.88 70 HIS A CA 1
ATOM 475 C C . HIS A 1 70 ? -0.879 -10.799 -5.125 1.00 90.88 70 HIS A C 1
ATOM 477 O O . HIS A 1 70 ? -0.722 -10.070 -6.099 1.00 90.88 70 HIS A O 1
ATOM 483 N N . ALA A 1 71 ? -1.087 -10.290 -3.910 1.00 94.31 71 ALA A N 1
ATOM 484 C CA . ALA A 1 71 ? -1.153 -8.857 -3.658 1.00 94.31 71 ALA A CA 1
ATOM 485 C C . ALA A 1 71 ? -0.142 -8.392 -2.614 1.00 94.31 71 ALA A C 1
ATOM 487 O O . ALA A 1 71 ? 0.416 -9.173 -1.840 1.00 94.31 71 ALA A O 1
ATOM 488 N N . VAL A 1 72 ? 0.072 -7.084 -2.578 1.00 95.69 72 VAL A N 1
ATOM 489 C CA . VAL A 1 72 ? 0.741 -6.400 -1.476 1.00 95.69 72 VAL A CA 1
ATOM 490 C C . VAL A 1 72 ? -0.223 -5.376 -0.908 1.00 95.69 72 VAL A C 1
ATOM 492 O O . VAL A 1 72 ? -0.844 -4.624 -1.655 1.00 95.69 72 VAL A O 1
ATOM 495 N N . CYS A 1 73 ? -0.337 -5.354 0.415 1.00 97.81 73 CYS A N 1
ATOM 496 C CA . CYS A 1 73 ? -1.254 -4.487 1.133 1.00 97.81 73 CYS A CA 1
ATOM 497 C C . CYS A 1 73 ? -0.475 -3.589 2.088 1.00 97.81 73 CYS A C 1
ATOM 499 O O . CYS A 1 73 ? 0.339 -4.067 2.883 1.00 97.81 73 CYS A O 1
ATOM 501 N N . PHE A 1 74 ? -0.747 -2.292 2.029 1.00 98.31 74 PHE A N 1
ATOM 502 C CA . PHE A 1 74 ? -0.098 -1.253 2.812 1.00 98.31 74 PHE A CA 1
ATOM 503 C C . PHE A 1 74 ? -1.138 -0.478 3.607 1.00 98.31 74 PHE A C 1
ATOM 505 O O . PHE A 1 74 ? -2.177 -0.098 3.078 1.00 98.31 74 PHE A O 1
ATOM 512 N N . TRP A 1 75 ? -0.825 -0.153 4.853 1.00 98.62 75 TRP A N 1
ATOM 513 C CA . TRP A 1 75 ? -1.711 0.604 5.731 1.00 98.62 75 TRP A CA 1
ATOM 514 C C . TRP A 1 75 ? -1.048 1.892 6.205 1.00 98.62 75 TRP A C 1
ATOM 516 O O . TRP A 1 75 ? 0.164 1.916 6.463 1.00 98.62 75 TRP A O 1
ATOM 526 N N . LYS A 1 76 ? -1.839 2.962 6.342 1.00 98.19 76 LYS A N 1
ATOM 527 C CA . LYS A 1 76 ? -1.364 4.261 6.853 1.00 98.19 76 LYS A CA 1
ATOM 528 C C . LYS A 1 76 ? -1.181 4.312 8.368 1.00 98.19 76 LYS A C 1
ATOM 530 O O . LYS A 1 76 ? -0.567 5.258 8.855 1.00 98.19 76 LYS A O 1
ATOM 535 N N . GLN A 1 77 ? -1.648 3.312 9.117 1.00 98.56 77 GLN A N 1
ATOM 536 C CA . GLN A 1 77 ? -1.365 3.163 10.549 1.00 98.56 77 GLN A CA 1
ATOM 537 C C . GLN A 1 77 ? -0.676 1.821 10.856 1.00 98.56 77 GLN A C 1
ATOM 539 O O . GLN A 1 77 ? -0.533 0.944 9.998 1.00 98.56 77 GLN A O 1
ATOM 544 N N . THR A 1 78 ? -0.173 1.678 12.082 1.00 98.56 78 THR A N 1
ATOM 545 C CA . THR A 1 78 ? 0.417 0.422 12.562 1.00 98.56 78 THR A CA 1
ATOM 546 C C . THR A 1 78 ? -0.672 -0.624 12.813 1.00 98.56 78 THR A C 1
ATOM 548 O O . THR A 1 78 ? -1.855 -0.311 12.927 1.00 98.56 78 THR A O 1
ATOM 551 N N . ASN A 1 79 ? -0.270 -1.888 12.906 1.00 98.25 79 ASN A N 1
ATOM 552 C CA . ASN A 1 79 ? -1.133 -3.039 13.165 1.00 98.25 79 ASN A CA 1
ATOM 553 C C . ASN A 1 79 ? -2.276 -3.207 12.151 1.00 98.25 79 ASN A C 1
ATOM 555 O O . ASN A 1 79 ? -3.354 -3.668 12.522 1.00 98.25 79 ASN A O 1
ATOM 559 N N . TYR A 1 80 ? -2.014 -2.881 10.879 1.00 98.31 80 TYR A N 1
ATOM 560 C CA . TYR A 1 80 ? -2.935 -3.066 9.751 1.00 98.31 80 TYR A CA 1
ATOM 561 C C . TYR A 1 80 ? -4.235 -2.261 9.911 1.00 98.31 80 TYR A C 1
ATOM 563 O O . TYR A 1 80 ? -5.329 -2.802 9.774 1.00 98.31 80 TYR A O 1
ATOM 571 N N . ARG A 1 81 ? -4.101 -0.976 10.269 1.00 98.25 81 ARG A N 1
ATOM 572 C CA . ARG A 1 81 ? -5.212 -0.040 10.519 1.00 98.25 81 ARG A CA 1
ATOM 573 C C . ARG A 1 81 ? -5.141 1.204 9.630 1.00 98.25 81 ARG A C 1
ATOM 575 O O . ARG A 1 81 ? -4.098 1.502 9.044 1.00 98.25 81 ARG A O 1
ATOM 582 N N . GLY A 1 82 ? -6.228 1.970 9.610 1.00 97.94 82 GLY A N 1
ATOM 583 C CA . GLY A 1 82 ? -6.367 3.167 8.784 1.00 97.94 82 GLY A CA 1
ATOM 584 C C . GLY A 1 82 ? -6.590 2.827 7.314 1.00 97.94 82 GLY A C 1
ATOM 585 O O . GLY A 1 82 ? -6.948 1.697 6.988 1.00 97.94 82 GLY A O 1
ATOM 586 N N . ASP A 1 83 ? -6.344 3.799 6.436 1.00 98.12 83 ASP A N 1
ATOM 587 C CA . ASP A 1 83 ? -6.447 3.596 4.989 1.00 98.12 83 ASP A CA 1
ATOM 588 C C . ASP A 1 83 ? -5.607 2.396 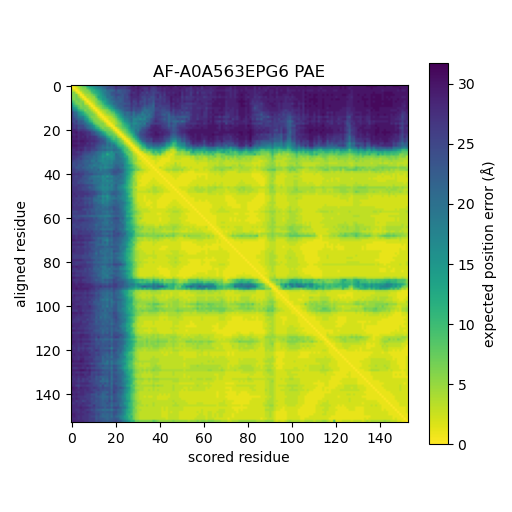4.538 1.00 98.12 83 ASP A C 1
ATOM 590 O O . ASP A 1 83 ? -4.433 2.271 4.919 1.00 98.12 83 ASP A O 1
ATOM 594 N N . LYS A 1 84 ? -6.207 1.553 3.697 1.00 98.00 84 LYS A N 1
ATOM 595 C CA . LYS A 1 84 ? -5.581 0.385 3.079 1.00 98.00 84 LYS A CA 1
ATOM 596 C C . LYS A 1 84 ? -5.355 0.655 1.597 1.00 98.00 84 LYS A C 1
ATOM 598 O O . LYS A 1 84 ? -6.264 1.071 0.885 1.00 98.00 84 LYS A O 1
ATOM 603 N N . TYR A 1 85 ? -4.151 0.353 1.135 1.00 97.50 85 TYR A N 1
ATOM 604 C CA . TYR A 1 85 ? -3.791 0.316 -0.273 1.00 97.50 85 TYR A CA 1
ATOM 605 C C . TYR A 1 85 ? -3.364 -1.097 -0.643 1.00 97.50 85 TYR A C 1
ATOM 607 O O . TYR A 1 85 ? -2.369 -1.594 -0.118 1.00 97.50 85 TYR A O 1
ATOM 615 N N . GLU A 1 86 ? -4.114 -1.749 -1.519 1.00 96.69 86 GLU A N 1
ATOM 616 C CA . GLU A 1 86 ? -3.819 -3.086 -2.029 1.00 96.69 86 GLU A CA 1
ATOM 617 C C . GLU A 1 86 ? -3.480 -3.013 -3.515 1.00 96.69 86 GLU A C 1
ATOM 619 O O . GLU A 1 86 ? -4.139 -2.304 -4.272 1.00 96.69 86 GLU A O 1
ATOM 624 N N . VAL A 1 87 ? -2.455 -3.751 -3.935 1.00 94.75 87 VAL A N 1
ATOM 625 C CA . VAL A 1 87 ? -2.047 -3.866 -5.339 1.00 94.75 87 VAL A CA 1
ATOM 626 C C . VAL A 1 87 ? -1.869 -5.335 -5.677 1.00 94.75 87 VAL A C 1
ATOM 628 O O . VAL A 1 87 ? -1.060 -6.009 -5.037 1.00 94.75 87 VAL A O 1
ATOM 631 N N . SER A 1 88 ? -2.591 -5.838 -6.678 1.00 92.19 88 SER A N 1
ATOM 632 C CA . SER A 1 88 ? -2.324 -7.161 -7.244 1.00 92.19 88 SER A CA 1
ATOM 633 C C . SER A 1 88 ? -1.058 -7.094 -8.094 1.00 92.19 88 SER A C 1
ATOM 635 O O . SER A 1 88 ? -0.992 -6.320 -9.047 1.00 92.19 88 SER A O 1
ATOM 637 N N . VAL A 1 89 ? -0.057 -7.899 -7.772 1.00 78.88 89 VAL A N 1
ATOM 638 C CA . VAL A 1 89 ? 1.243 -7.866 -8.443 1.00 78.88 89 VAL A CA 1
ATOM 639 C C . VAL A 1 89 ? 1.376 -9.140 -9.264 1.00 78.88 89 VAL A C 1
ATOM 641 O O . VAL A 1 89 ? 1.536 -10.228 -8.708 1.00 78.88 89 VAL A O 1
ATOM 644 N N . THR A 1 90 ? 1.249 -9.008 -10.582 1.00 71.62 90 THR A N 1
ATOM 645 C CA . THR A 1 90 ? 1.357 -10.114 -11.547 1.00 71.62 90 THR A CA 1
ATOM 646 C C . THR A 1 90 ? 2.776 -10.268 -12.088 1.00 71.62 90 THR A C 1
ATOM 648 O O . THR A 1 90 ? 3.199 -11.390 -12.354 1.00 71.62 90 THR A O 1
ATOM 651 N N . ASP A 1 91 ? 3.543 -9.172 -12.141 1.00 68.56 91 ASP A N 1
ATOM 652 C CA . ASP A 1 91 ? 4.840 -9.100 -12.819 1.00 68.56 91 ASP A CA 1
ATOM 653 C C . ASP A 1 91 ? 5.932 -8.448 -11.952 1.00 68.56 91 ASP A C 1
ATOM 655 O O . ASP A 1 91 ? 5.666 -7.864 -10.901 1.00 68.56 91 ASP A O 1
ATOM 659 N N . ARG A 1 92 ? 7.200 -8.539 -12.387 1.00 64.69 92 ARG A N 1
ATOM 660 C CA . ARG A 1 92 ? 8.370 -7.942 -11.698 1.00 64.69 92 ARG A CA 1
ATOM 661 C C . ARG A 1 92 ? 8.538 -6.443 -11.977 1.00 64.69 92 ARG A C 1
ATOM 663 O O . ARG A 1 92 ? 9.676 -5.946 -11.964 1.00 64.69 92 ARG A O 1
ATOM 67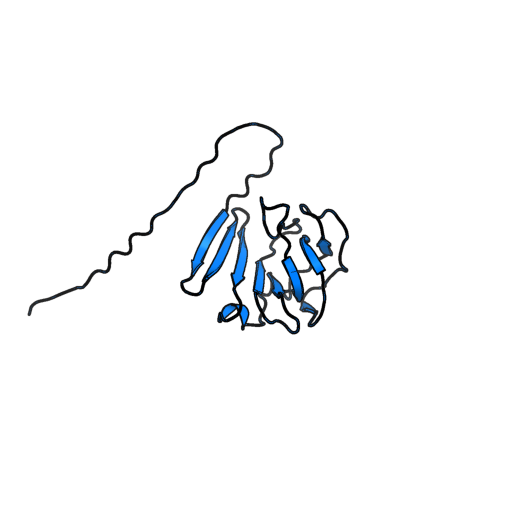0 N N . ASP A 1 93 ? 7.450 -5.744 -12.255 1.00 78.75 93 ASP A N 1
ATOM 671 C CA . ASP A 1 93 ? 7.485 -4.365 -12.721 1.00 78.75 93 ASP A CA 1
ATOM 672 C C . ASP A 1 93 ? 7.500 -3.366 -11.575 1.00 78.75 93 ASP A C 1
ATOM 674 O O . ASP A 1 93 ? 7.068 -3.626 -10.453 1.00 78.75 93 ASP A O 1
ATOM 678 N N . CYS A 1 94 ? 8.073 -2.203 -11.865 1.00 89.88 94 CYS A N 1
ATOM 679 C CA . CYS A 1 94 ? 8.038 -1.099 -10.935 1.00 89.88 94 CYS A CA 1
ATOM 680 C C . CYS A 1 94 ? 6.639 -0.485 -10.897 1.00 89.88 94 CYS A C 1
ATOM 682 O O . CYS A 1 94 ? 6.138 -0.021 -11.920 1.00 89.88 94 CYS A O 1
ATOM 684 N N . TRP A 1 95 ? 6.054 -0.396 -9.708 1.00 91.12 95 TRP A N 1
ATOM 685 C CA . TRP A 1 95 ? 4.744 0.197 -9.507 1.00 91.12 95 TRP A CA 1
ATOM 686 C C . TRP A 1 95 ? 4.830 1.585 -8.881 1.00 91.12 95 TRP A C 1
ATOM 688 O O . TRP A 1 95 ? 5.358 1.737 -7.780 1.00 91.12 95 TRP A O 1
ATOM 698 N N . ASN A 1 96 ? 4.263 2.600 -9.535 1.00 92.31 96 ASN A N 1
ATOM 699 C CA . ASN A 1 96 ? 4.059 3.919 -8.933 1.00 92.31 96 ASN A CA 1
ATOM 700 C C . ASN A 1 96 ? 2.750 3.935 -8.144 1.00 92.31 96 ASN A C 1
ATOM 702 O O . ASN A 1 96 ? 1.699 3.647 -8.702 1.00 92.31 96 ASN A O 1
ATOM 706 N N . VAL A 1 97 ? 2.797 4.355 -6.878 1.00 91.31 97 VAL A N 1
ATOM 707 C CA . VAL A 1 97 ? 1.600 4.392 -6.018 1.00 91.31 97 VAL A CA 1
ATOM 708 C C . VAL A 1 97 ? 0.555 5.369 -6.556 1.00 91.31 97 VAL A C 1
ATOM 710 O O . VAL A 1 97 ? -0.627 5.053 -6.600 1.00 91.31 97 VAL A O 1
ATOM 713 N N . TYR A 1 98 ? 1.006 6.540 -7.013 1.00 88.44 98 TYR A N 1
ATOM 714 C CA . TYR A 1 98 ? 0.157 7.560 -7.627 1.00 88.44 98 TYR A CA 1
ATOM 715 C C . TYR A 1 98 ? 0.736 7.975 -8.990 1.00 88.44 98 TYR A C 1
ATOM 717 O O . TYR A 1 98 ? 1.512 8.940 -9.071 1.00 88.44 98 TYR A O 1
ATOM 725 N N . PRO A 1 99 ? 0.420 7.232 -10.067 1.00 83.00 99 PRO A N 1
ATOM 726 C CA . PRO A 1 99 ? 0.855 7.566 -11.420 1.00 83.00 99 PRO A CA 1
ATOM 727 C C . PRO A 1 99 ? 0.406 8.984 -11.807 1.00 83.00 99 PRO A C 1
ATOM 729 O O . PRO A 1 99 ? -0.702 9.404 -11.482 1.00 83.00 99 PRO A O 1
ATOM 732 N N . GLY A 1 100 ? 1.287 9.759 -12.445 1.00 81.62 100 GLY A N 1
ATOM 733 C CA . GLY A 1 100 ? 0.999 11.148 -12.835 1.00 81.62 100 GLY A CA 1
ATOM 734 C C . GLY A 1 100 ? 1.000 12.178 -11.693 1.00 81.62 100 GLY A C 1
ATOM 735 O O . GLY A 1 100 ? 0.850 13.368 -11.957 1.00 81.62 100 GLY A O 1
ATOM 736 N N . GLN A 1 101 ? 1.216 11.766 -10.436 1.00 86.56 101 GLN A N 1
ATOM 737 C CA . GLN A 1 101 ? 1.243 12.664 -9.271 1.00 86.56 101 GLN A CA 1
ATOM 738 C C . GLN A 1 101 ? 2.593 12.583 -8.525 1.00 86.56 101 GLN A C 1
ATOM 740 O O . GLN A 1 101 ? 2.669 12.024 -7.429 1.00 86.56 101 GLN A O 1
ATOM 745 N N . PRO A 1 102 ? 3.684 13.157 -9.077 1.00 83.25 102 PRO A N 1
ATOM 746 C CA . PRO A 1 102 ? 5.057 12.989 -8.567 1.00 83.25 102 PRO A CA 1
ATOM 747 C C . PRO A 1 102 ? 5.292 13.466 -7.132 1.00 83.25 102 PRO A C 1
ATOM 749 O O . PRO A 1 102 ? 6.223 13.006 -6.460 1.00 83.25 102 PRO A O 1
ATOM 752 N N . ASN A 1 103 ? 4.446 14.368 -6.641 1.00 89.94 103 ASN A N 1
ATOM 753 C CA . ASN A 1 103 ? 4.562 14.940 -5.303 1.00 89.94 103 ASN A CA 1
ATOM 754 C C . ASN A 1 103 ? 3.743 14.186 -4.248 1.00 89.94 103 ASN A C 1
ATOM 756 O O . ASN A 1 103 ? 3.935 14.429 -3.058 1.00 89.94 103 ASN A O 1
ATOM 760 N N . LYS A 1 104 ? 2.862 13.260 -4.650 1.00 93.69 104 LYS A N 1
ATOM 761 C CA . LYS A 1 104 ? 2.034 12.503 -3.708 1.00 93.69 104 LYS A CA 1
ATOM 762 C C . LYS A 1 104 ? 2.833 11.334 -3.125 1.00 93.69 104 LYS A C 1
ATOM 764 O O . LYS A 1 104 ? 3.558 10.641 -3.836 1.00 93.69 104 LYS A O 1
ATOM 769 N N . ILE A 1 105 ? 2.718 11.141 -1.812 1.00 95.44 105 ILE A N 1
ATOM 770 C CA . ILE A 1 105 ? 3.453 10.129 -1.042 1.00 95.44 105 ILE A CA 1
ATOM 771 C C . ILE A 1 105 ? 2.447 9.284 -0.266 1.00 95.44 105 ILE A C 1
ATOM 773 O O . ILE A 1 105 ? 1.495 9.814 0.306 1.00 95.44 105 ILE A O 1
ATOM 777 N N . TYR A 1 106 ? 2.679 7.976 -0.214 1.00 96.69 106 TYR A N 1
ATOM 778 C CA . TYR A 1 106 ? 1.977 7.074 0.689 1.00 96.69 106 TYR A CA 1
ATOM 779 C C . TYR A 1 106 ? 2.875 6.744 1.879 1.00 96.69 106 TYR A C 1
ATOM 781 O O . TYR A 1 106 ? 3.938 6.145 1.723 1.00 96.69 106 TYR A O 1
ATOM 789 N N . ILE A 1 107 ? 2.470 7.150 3.082 1.00 98.06 107 ILE A N 1
ATOM 790 C CA . ILE A 1 107 ? 3.225 6.849 4.301 1.00 98.06 107 ILE A CA 1
ATOM 791 C C . ILE A 1 107 ? 2.798 5.467 4.793 1.00 98.06 107 ILE A C 1
ATOM 793 O O . ILE A 1 107 ? 1.747 5.314 5.408 1.00 98.06 107 ILE A O 1
ATOM 797 N N . VAL A 1 108 ? 3.621 4.459 4.524 1.00 98.38 108 VAL A N 1
ATOM 798 C CA . VAL A 1 108 ? 3.389 3.082 4.967 1.00 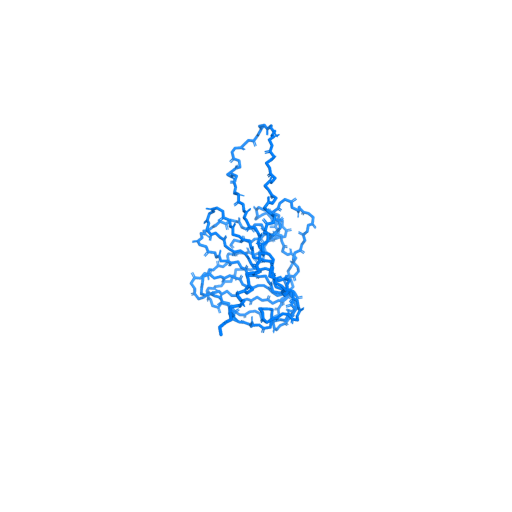98.38 108 VAL A CA 1
ATOM 799 C C . VAL A 1 108 ? 3.759 2.970 6.441 1.00 98.38 108 VAL A C 1
ATOM 801 O O . VAL A 1 108 ? 4.902 3.244 6.815 1.00 98.38 108 VAL A O 1
ATOM 804 N N . LYS A 1 109 ? 2.810 2.547 7.278 1.00 98.75 109 LYS A N 1
ATOM 805 C CA . LYS A 1 109 ? 3.018 2.286 8.712 1.00 98.75 109 LYS A CA 1
ATOM 806 C C . LYS A 1 109 ? 2.887 0.813 9.093 1.00 98.75 109 LYS A C 1
ATOM 808 O O . LYS A 1 109 ? 3.420 0.402 10.120 1.00 98.75 109 LYS A O 1
ATOM 813 N N . SER A 1 110 ? 2.240 0.006 8.261 1.00 98.69 110 SER A N 1
ATOM 814 C CA . SER A 1 110 ? 2.291 -1.457 8.321 1.00 98.69 110 SER A CA 1
ATOM 815 C C . SER A 1 110 ? 2.022 -2.052 6.938 1.00 98.69 110 SER A C 1
ATOM 817 O O . SER A 1 110 ? 1.469 -1.372 6.072 1.00 98.69 110 SER A O 1
ATOM 819 N N . LEU A 1 111 ? 2.461 -3.290 6.697 1.00 98.44 111 LEU A N 1
ATOM 820 C CA . LEU A 1 111 ? 2.244 -3.967 5.414 1.00 98.44 111 LEU A CA 1
ATOM 821 C C . LEU A 1 111 ? 2.127 -5.485 5.553 1.00 98.44 111 LEU A C 1
ATOM 823 O O . LEU A 1 111 ? 2.667 -6.089 6.487 1.00 98.44 111 LEU A O 1
ATOM 827 N N . LYS A 1 112 ? 1.457 -6.101 4.581 1.00 98.19 112 LYS A N 1
ATOM 828 C CA . LYS A 1 112 ? 1.425 -7.549 4.363 1.00 98.19 112 LYS A CA 1
ATOM 829 C C . LYS A 1 112 ? 1.734 -7.851 2.905 1.00 98.19 112 LYS A C 1
ATOM 831 O O . LYS A 1 112 ? 1.286 -7.138 2.012 1.00 98.19 112 LYS A O 1
ATOM 836 N N . VAL A 1 113 ? 2.472 -8.929 2.685 1.00 96.50 113 VAL A N 1
ATOM 837 C CA . VAL A 1 113 ? 2.765 -9.463 1.354 1.00 96.50 113 VAL A CA 1
ATOM 838 C C . VAL A 1 113 ? 2.021 -10.780 1.197 1.00 96.50 113 VAL A C 1
ATOM 840 O O . VAL A 1 113 ? 2.074 -11.632 2.088 1.00 96.50 113 VAL A O 1
ATOM 843 N N . GLY A 1 114 ? 1.329 -10.943 0.077 1.00 94.69 114 GLY A N 1
ATOM 844 C CA . GLY A 1 114 ? 0.647 -12.171 -0.299 1.00 94.69 114 GLY A CA 1
ATOM 845 C C . GLY A 1 114 ? 1.586 -13.381 -0.345 1.00 94.69 114 GLY A C 1
ATOM 846 O O . GLY A 1 114 ? 2.809 -13.255 -0.436 1.00 94.69 114 GLY A O 1
ATOM 847 N N . GLY A 1 115 ? 1.019 -14.583 -0.236 1.00 92.81 115 GLY A N 1
ATOM 848 C CA . GLY A 1 115 ? 1.780 -15.834 -0.133 1.00 92.81 115 GLY A CA 1
ATOM 849 C C . GLY A 1 115 ? 2.608 -16.208 -1.368 1.00 92.81 115 GLY A C 1
ATOM 850 O O . GLY A 1 115 ? 3.536 -17.003 -1.243 1.00 92.81 115 GLY A O 1
ATOM 851 N N . SER A 1 116 ? 2.313 -15.636 -2.536 1.00 90.75 116 SER A N 1
ATOM 852 C CA . SER A 1 116 ? 2.988 -15.926 -3.811 1.00 90.75 116 SER A CA 1
ATOM 853 C C . SER A 1 116 ? 3.671 -14.707 -4.436 1.00 90.75 116 SER A C 1
ATOM 855 O O . SER A 1 116 ? 4.210 -14.806 -5.535 1.00 90.75 116 SER A O 1
ATOM 857 N N . THR A 1 117 ? 3.685 -13.574 -3.736 1.00 88.62 117 THR A N 1
ATOM 858 C CA . THR A 1 117 ? 4.294 -12.320 -4.197 1.00 88.62 117 THR A CA 1
ATOM 859 C C . THR A 1 117 ? 5.471 -11.960 -3.303 1.00 88.62 117 THR A C 1
ATOM 861 O O . THR A 1 117 ? 5.481 -12.284 -2.126 1.00 88.62 117 THR A O 1
ATOM 864 N N . ALA A 1 118 ? 6.478 -11.277 -3.833 1.00 90.81 118 ALA A N 1
ATOM 865 C CA . ALA A 1 118 ? 7.537 -10.665 -3.039 1.00 90.81 118 ALA A CA 1
ATOM 866 C C . ALA A 1 118 ? 7.669 -9.199 -3.444 1.00 90.81 118 ALA A C 1
ATOM 868 O O . ALA A 1 118 ? 7.327 -8.840 -4.565 1.00 90.81 118 ALA A O 1
ATOM 869 N N . ILE A 1 119 ? 8.206 -8.381 -2.546 1.00 93.19 119 ILE A N 1
ATOM 870 C CA . ILE A 1 119 ? 8.622 -7.012 -2.858 1.00 93.19 119 ILE A CA 1
ATOM 871 C C . ILE A 1 119 ? 10.116 -6.918 -2.587 1.00 93.19 119 ILE A C 1
ATOM 873 O O . ILE A 1 119 ? 10.584 -7.113 -1.462 1.00 93.19 119 ILE A O 1
ATOM 877 N N . SER A 1 120 ? 10.880 -6.631 -3.632 1.00 93.56 120 SER A N 1
AT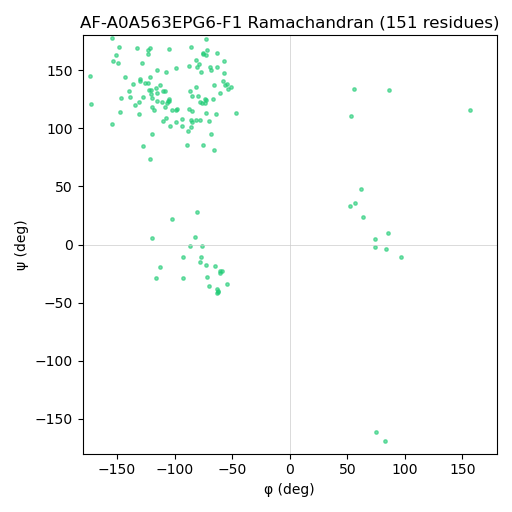OM 878 C CA . SER A 1 120 ? 12.309 -6.345 -3.540 1.00 93.56 120 SER A CA 1
ATOM 879 C C . SER A 1 120 ? 12.589 -5.097 -2.702 1.00 93.56 120 SER A C 1
ATOM 881 O O . SER A 1 120 ? 13.542 -5.095 -1.928 1.00 93.56 120 SER A O 1
ATOM 883 N N . SER A 1 121 ? 11.778 -4.042 -2.843 1.00 95.62 121 SER A N 1
ATOM 884 C CA . SER A 1 121 ? 11.895 -2.798 -2.072 1.00 95.62 121 SER A CA 1
ATOM 885 C C . SER A 1 121 ? 10.730 -1.845 -2.355 1.00 95.62 121 SER A C 1
ATOM 887 O O . SER A 1 121 ? 10.292 -1.699 -3.495 1.00 95.62 121 SER A O 1
ATOM 889 N N . MET A 1 122 ? 10.301 -1.110 -1.333 1.00 97.44 122 MET A N 1
ATOM 890 C CA . MET A 1 122 ? 9.624 0.177 -1.497 1.00 97.44 122 MET A CA 1
ATOM 891 C C . MET A 1 122 ? 10.665 1.265 -1.783 1.00 97.44 122 MET A C 1
ATOM 893 O O . MET A 1 122 ? 11.834 1.136 -1.412 1.00 97.44 122 MET A O 1
ATOM 897 N N . ARG A 1 123 ? 10.254 2.347 -2.443 1.00 97.75 123 ARG A N 1
ATOM 898 C CA . ARG A 1 123 ? 11.138 3.396 -2.964 1.00 97.75 123 ARG A CA 1
ATOM 899 C C . ARG A 1 123 ? 10.582 4.785 -2.667 1.00 97.75 123 ARG A C 1
ATOM 901 O O . ARG A 1 123 ? 9.378 5.024 -2.792 1.00 97.75 123 ARG A O 1
ATOM 908 N N . THR A 1 124 ? 11.463 5.705 -2.269 1.00 97.38 124 THR A N 1
ATOM 909 C CA . THR A 1 124 ? 11.092 7.099 -1.957 1.00 97.38 124 THR A CA 1
ATOM 910 C C . THR A 1 124 ? 10.876 7.969 -3.200 1.00 97.38 124 THR A C 1
ATOM 912 O O . THR A 1 124 ? 10.286 9.045 -3.098 1.00 97.38 124 THR A O 1
ATOM 915 N N . GLY A 1 125 ? 11.331 7.519 -4.374 1.00 95.25 125 GLY A N 1
ATOM 916 C CA . GLY A 1 125 ? 11.090 8.140 -5.677 1.00 95.25 125 GLY A CA 1
ATOM 917 C C . GLY A 1 125 ? 10.053 7.383 -6.512 1.00 95.25 125 GLY A C 1
ATOM 918 O O . GLY A 1 125 ? 9.667 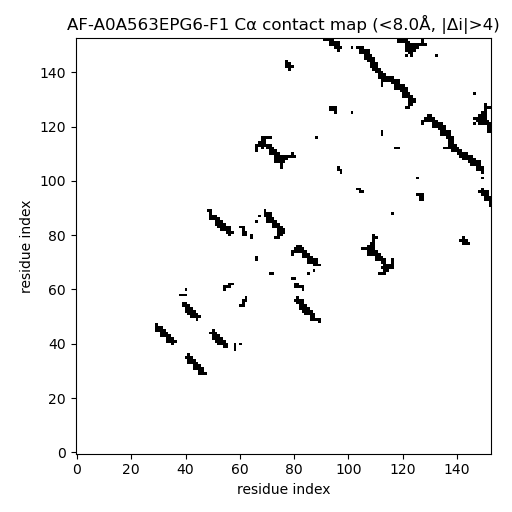6.263 -6.182 1.00 95.25 125 GLY A O 1
ATOM 919 N N . GLN A 1 126 ? 9.591 8.003 -7.599 1.00 93.94 126 GLN A N 1
ATOM 920 C CA . GLN A 1 126 ? 8.820 7.316 -8.643 1.00 93.94 126 GLN A CA 1
ATOM 921 C C . GLN A 1 126 ? 9.738 6.454 -9.520 1.00 93.94 126 GLN A C 1
ATOM 923 O O . GLN A 1 126 ? 10.961 6.610 -9.483 1.00 93.94 126 GLN A O 1
ATOM 928 N N . ASN A 1 127 ? 9.148 5.549 -10.301 1.00 93.00 127 ASN A N 1
ATOM 929 C CA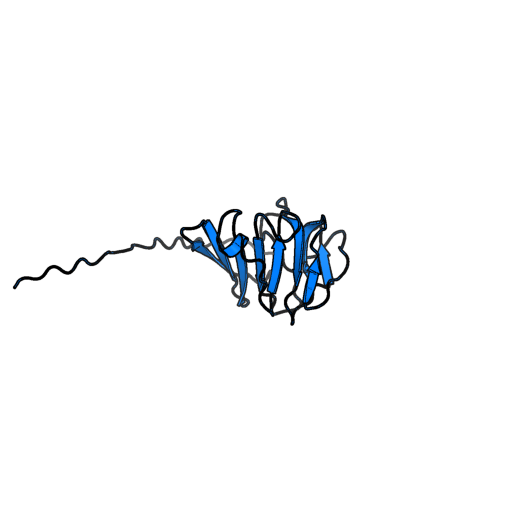 . ASN A 1 127 ? 9.838 4.651 -11.232 1.00 93.00 127 ASN A CA 1
ATOM 930 C C . ASN A 1 127 ? 10.982 3.869 -10.558 1.00 93.00 127 ASN A C 1
ATOM 932 O O . ASN A 1 127 ? 12.016 3.591 -11.156 1.00 93.00 127 ASN A O 1
ATOM 936 N N . CYS A 1 128 ? 10.800 3.537 -9.277 1.00 94.31 128 CYS A N 1
ATOM 937 C CA . CYS A 1 128 ? 11.716 2.761 -8.452 1.00 94.31 128 CYS A CA 1
ATOM 938 C C . CYS A 1 128 ? 13.084 3.406 -8.217 1.00 94.31 128 CYS A C 1
ATOM 940 O O . CYS A 1 128 ? 14.052 2.732 -7.858 1.00 94.31 128 CYS A O 1
ATOM 942 N N . HIS A 1 129 ? 13.146 4.731 -8.339 1.00 94.62 129 HIS A N 1
ATOM 943 C CA . HIS A 1 129 ? 14.295 5.532 -7.941 1.00 94.62 129 HIS A CA 1
ATOM 944 C C . HIS A 1 129 ? 14.264 5.909 -6.453 1.00 94.62 129 HIS A C 1
ATOM 946 O O . HIS A 1 129 ? 13.267 5.744 -5.749 1.00 94.62 129 HIS A O 1
ATOM 952 N N . GLY A 1 130 ? 15.374 6.464 -5.971 1.00 96.00 130 GLY A N 1
ATOM 953 C CA . GLY A 1 130 ? 15.523 6.904 -4.587 1.00 96.00 130 GLY A CA 1
ATOM 954 C C . GLY A 1 130 ? 15.892 5.777 -3.622 1.00 96.00 130 GLY A C 1
ATOM 955 O O . GLY A 1 130 ? 16.259 4.666 -4.021 1.00 96.00 130 GLY A O 1
ATOM 956 N N . THR A 1 131 ? 15.816 6.099 -2.333 1.00 97.81 131 THR A N 1
ATOM 957 C CA . THR A 1 131 ? 16.246 5.223 -1.242 1.00 97.81 131 THR A CA 1
ATOM 958 C C . THR A 1 131 ? 15.344 3.988 -1.165 1.00 97.81 131 THR A C 1
ATOM 960 O O . THR A 1 131 ? 14.123 4.147 -1.072 1.00 97.81 131 THR A O 1
ATOM 963 N N . PRO A 1 132 ? 15.908 2.766 -1.206 1.00 97.88 132 PRO A N 1
ATOM 964 C CA . PRO A 1 132 ? 15.144 1.542 -1.009 1.00 97.88 132 PRO A CA 1
ATOM 965 C C . PRO A 1 132 ? 14.820 1.293 0.467 1.00 97.88 132 PRO A C 1
ATOM 967 O O . PRO A 1 132 ? 15.622 1.594 1.352 1.00 97.88 132 PRO A O 1
ATOM 970 N N . SER A 1 133 ? 13.678 0.662 0.730 1.00 97.81 133 SER A N 1
ATOM 971 C CA . SER A 1 133 ? 13.477 -0.120 1.953 1.00 97.81 133 SER A CA 1
ATOM 972 C C . SER A 1 133 ? 14.262 -1.436 1.894 1.00 97.81 133 SER A C 1
ATOM 974 O O . SER A 1 133 ? 14.832 -1.799 0.865 1.00 97.81 133 SER A O 1
ATOM 976 N N . MET A 1 134 ? 14.213 -2.216 2.975 1.00 96.75 134 MET A N 1
ATOM 977 C CA . MET A 1 134 ? 14.550 -3.641 2.905 1.00 96.75 134 MET A CA 1
ATOM 978 C C . MET A 1 134 ? 13.575 -4.408 1.994 1.00 96.75 134 MET A C 1
ATOM 980 O O . MET A 1 134 ? 12.492 -3.905 1.679 1.00 96.75 134 MET A O 1
ATOM 984 N N . SER A 1 135 ? 13.950 -5.625 1.602 1.00 96.50 135 SER A N 1
ATOM 985 C CA . SER A 1 135 ? 13.073 -6.542 0.872 1.00 96.50 135 SER A CA 1
ATOM 986 C C . SER A 1 135 ? 12.112 -7.272 1.809 1.00 96.50 135 SER A C 1
ATOM 988 O O . SER A 1 135 ? 12.420 -7.510 2.980 1.00 96.50 135 SER A O 1
ATOM 990 N N . TYR A 1 136 ? 10.952 -7.670 1.286 1.00 95.88 136 TYR A N 1
ATOM 991 C CA . TYR A 1 136 ? 9.958 -8.451 2.015 1.00 95.88 136 TYR A CA 1
ATOM 992 C C . TYR A 1 136 ? 9.578 -9.696 1.215 1.00 95.88 136 TYR A C 1
ATOM 994 O O . TYR A 1 136 ? 9.234 -9.642 0.033 1.00 95.88 136 TYR A O 1
ATOM 1002 N N . ARG A 1 137 ? 9.681 -10.840 1.889 1.00 95.56 137 ARG A N 1
ATOM 1003 C CA . ARG A 1 137 ? 9.422 -12.167 1.324 1.00 95.56 137 ARG A CA 1
ATOM 1004 C C . ARG A 1 137 ? 7.914 -12.426 1.171 1.00 95.56 137 ARG A C 1
ATOM 1006 O O . ARG A 1 137 ? 7.124 -11.751 1.834 1.00 95.56 137 ARG A O 1
ATOM 1013 N N . PRO A 1 138 ? 7.516 -13.436 0.381 1.00 95.81 138 PRO A N 1
ATOM 1014 C CA . PRO A 1 138 ? 6.130 -13.886 0.359 1.00 95.81 138 PRO A CA 1
ATOM 1015 C C . PRO A 1 138 ? 5.611 -14.238 1.750 1.00 95.81 138 PRO A C 1
ATOM 1017 O O . PRO A 1 138 ? 6.330 -14.813 2.570 1.00 95.81 138 PRO A O 1
ATOM 1020 N N . GLY A 1 139 ? 4.374 -13.832 2.036 1.00 95.94 139 GLY A N 1
ATOM 1021 C CA . GLY A 1 139 ? 3.742 -14.003 3.346 1.00 95.94 139 GLY A CA 1
ATOM 1022 C C . GLY A 1 139 ? 4.258 -13.071 4.450 1.00 95.94 139 GLY A C 1
ATOM 1023 O O . GLY A 1 139 ? 3.845 -13.227 5.602 1.00 95.94 139 GLY A O 1
ATOM 1024 N N . ALA A 1 140 ? 5.151 -12.118 4.150 1.00 97.50 140 ALA A N 1
ATOM 1025 C CA . ALA A 1 140 ? 5.675 -11.191 5.149 1.00 97.50 140 ALA A CA 1
ATOM 1026 C C . ALA A 1 140 ? 4.555 -10.389 5.832 1.00 97.50 140 ALA A C 1
ATOM 1028 O O . ALA A 1 140 ? 3.598 -9.938 5.201 1.00 97.50 140 ALA A O 1
ATOM 1029 N N . ARG A 1 141 ? 4.708 -10.189 7.145 1.00 98.19 141 ARG A N 1
ATOM 1030 C CA . ARG A 1 141 ? 3.780 -9.448 8.007 1.00 98.19 141 ARG A CA 1
ATOM 1031 C C . ARG A 1 141 ? 4.571 -8.444 8.831 1.00 98.19 141 ARG A C 1
ATOM 1033 O O . ARG A 1 141 ? 5.362 -8.838 9.683 1.00 98.19 141 ARG A O 1
ATOM 1040 N N . VAL A 1 142 ? 4.364 -7.159 8.570 1.00 98.25 142 VAL A N 1
ATOM 1041 C CA . VAL A 1 142 ? 5.093 -6.070 9.225 1.00 98.25 142 VAL A CA 1
ATOM 1042 C C . VAL A 1 142 ? 4.080 -5.190 9.955 1.00 98.25 142 VAL A C 1
ATOM 1044 O O . VAL A 1 142 ? 3.489 -4.302 9.338 1.00 98.25 142 VAL A O 1
ATOM 1047 N N . PRO A 1 143 ? 3.848 -5.420 11.260 1.00 98.38 143 PRO A N 1
ATOM 1048 C CA . PRO A 1 143 ? 2.837 -4.685 12.016 1.00 98.38 143 PRO A CA 1
ATOM 1049 C C . PRO A 1 143 ? 3.255 -3.241 12.315 1.00 98.38 143 PRO A C 1
ATOM 1051 O O . PRO A 1 143 ? 2.409 -2.416 12.635 1.00 98.38 143 PRO A O 1
ATOM 1054 N N . SER A 1 144 ? 4.542 -2.910 12.215 1.00 98.50 144 SER A N 1
ATOM 1055 C CA . SER A 1 144 ? 5.029 -1.553 12.436 1.00 98.50 144 SER A CA 1
ATOM 1056 C C . SER A 1 144 ? 6.214 -1.254 11.533 1.00 98.50 144 SER A C 1
ATOM 1058 O O . SER A 1 144 ? 7.195 -1.995 11.500 1.00 98.50 144 SER A O 1
ATOM 1060 N N . THR A 1 145 ? 6.107 -0.168 10.782 1.00 97.88 145 THR A N 1
ATOM 1061 C CA . THR A 1 145 ? 7.178 0.420 9.985 1.00 97.88 145 THR A CA 1
ATOM 1062 C C . THR A 1 145 ? 6.905 1.914 9.806 1.00 97.88 145 THR A C 1
ATOM 1064 O O . THR A 1 145 ? 5.914 2.456 10.296 1.00 97.88 145 THR A O 1
ATOM 1067 N N . THR A 1 146 ? 7.800 2.633 9.148 1.00 98.12 146 THR A N 1
ATOM 1068 C CA . THR A 1 146 ? 7.515 3.963 8.609 1.00 98.12 146 THR A CA 1
ATOM 1069 C C . THR A 1 146 ? 8.325 4.118 7.341 1.00 98.12 146 THR A C 1
ATOM 1071 O O . THR A 1 146 ? 9.552 4.153 7.393 1.00 98.12 146 THR A O 1
ATOM 1074 N N . PHE A 1 147 ? 7.638 4.212 6.208 1.00 98.25 147 PHE A N 1
ATOM 1075 C CA . PHE A 1 147 ? 8.283 4.423 4.923 1.00 98.25 147 PHE A CA 1
ATOM 1076 C C . PHE A 1 147 ? 7.481 5.401 4.064 1.00 98.25 147 PHE A C 1
ATOM 1078 O O . PHE A 1 147 ? 6.268 5.267 3.922 1.00 98.25 147 PHE A O 1
ATOM 1085 N N . TYR A 1 148 ? 8.164 6.390 3.492 1.00 97.88 148 TYR A N 1
ATOM 1086 C CA . TYR A 1 148 ? 7.576 7.398 2.609 1.00 97.88 148 TYR A CA 1
ATOM 1087 C C . TYR A 1 148 ? 7.625 6.875 1.172 1.00 97.88 148 TYR A C 1
ATOM 1089 O O . TYR A 1 148 ? 8.588 7.110 0.445 1.00 97.88 148 TYR A O 1
ATOM 1097 N N . MET A 1 149 ? 6.615 6.097 0.791 1.00 97.69 149 MET A N 1
ATOM 1098 C CA . MET A 1 149 ? 6.583 5.356 -0.466 1.00 97.69 149 MET A CA 1
ATOM 1099 C C . MET A 1 149 ? 6.033 6.207 -1.611 1.00 97.69 149 MET A C 1
ATOM 1101 O O . MET A 1 149 ? 4.965 6.811 -1.495 1.00 97.69 149 MET A O 1
ATOM 1105 N N . LYS A 1 150 ? 6.737 6.200 -2.745 1.00 97.00 150 LYS A N 1
ATOM 1106 C CA . LYS A 1 150 ? 6.237 6.698 -4.037 1.00 97.00 150 LYS A CA 1
ATOM 1107 C C . LYS A 1 150 ? 6.139 5.595 -5.088 1.00 97.00 150 LYS A C 1
ATOM 1109 O O . LYS A 1 150 ? 5.273 5.666 -5.958 1.00 97.00 150 LYS A O 1
ATOM 1114 N N . SER A 1 151 ? 6.987 4.573 -4.994 1.00 95.38 151 SER A N 1
ATOM 1115 C CA . SER A 1 151 ? 6.911 3.371 -5.826 1.00 95.38 151 SER A CA 1
ATOM 1116 C C . SER A 1 151 ? 7.403 2.126 -5.085 1.00 95.38 151 SER A C 1
ATOM 1118 O O . SER A 1 151 ? 7.962 2.239 -3.991 1.00 95.38 151 SER A O 1
ATOM 1120 N N . PHE A 1 152 ? 7.191 0.939 -5.649 1.00 95.06 152 PHE A N 1
ATOM 1121 C CA . PHE A 1 152 ? 7.747 -0.321 -5.150 1.00 95.06 152 PHE A CA 1
ATOM 1122 C C . PHE A 1 152 ? 7.954 -1.332 -6.285 1.00 95.06 152 PHE A C 1
ATOM 1124 O O . PHE A 1 152 ? 7.403 -1.173 -7.371 1.00 95.06 152 PHE A O 1
ATOM 1131 N N . ARG A 1 153 ? 8.767 -2.357 -6.027 1.00 91.69 153 ARG A N 1
ATOM 1132 C CA . ARG A 1 153 ? 9.030 -3.497 -6.917 1.00 91.69 153 ARG A CA 1
ATOM 1133 C C . ARG A 1 153 ? 9.289 -4.733 -6.084 1.00 91.69 153 ARG A C 1
ATOM 1135 O O . ARG A 1 153 ? 9.982 -4.570 -5.053 1.00 91.69 153 ARG A O 1
#

Secondary structure (DSSP, 8-state):
-----------------------SS------EEEEE-TT--EEEEETTS-EEEEE-TTSHHHH-----TTEEEEESSTTS-SSEEEEE--SS--EESSTT-TT--EEESEEEE-TT--BS-EESSSTT-S-B---B-TT-EESS--EEESEE-

pLDDT: mean 83.23, std 21.8, range [34.06, 98.75]

Mean predicted aligned error: 10.12 Å

Sequence (153 aa):
MPKYLRAVLVAAAVAVATITGATAAQADVVTSESVTTAEGVVVTTYSNGVVTREAPEGTAEAADTSCTGHAVCFWKQTNYRGDKYEVSVTDRDCWNVYPGQPNKIYIVKSLKVGGSTAISSMRTGQNCHGTPSMSYRPGARVPSTTFYMKSFR